Protein AF-A0A2G9YBD8-F1 (afdb_monomer_lite)

Organism: NCBI:txid2014292

Structure (m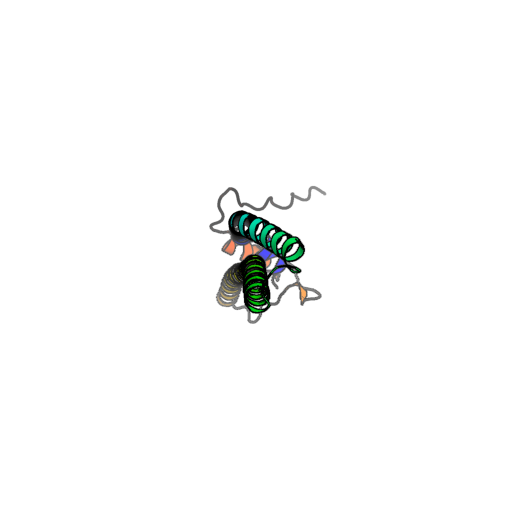mCIF, N/CA/C/O backbone):
data_AF-A0A2G9YBD8-F1
#
_entry.id   AF-A0A2G9YBD8-F1
#
loop_
_atom_site.group_PDB
_atom_site.id
_atom_site.type_symbol
_atom_site.label_atom_id
_atom_site.label_alt_id
_atom_site.label_comp_id
_atom_site.label_asym_id
_atom_site.label_entity_id
_atom_site.label_seq_id
_atom_site.pdbx_PDB_ins_code
_atom_site.Cartn_x
_atom_site.Cartn_y
_atom_site.Cartn_z
_atom_site.occupancy
_atom_site.B_iso_or_equiv
_atom_site.auth_seq_id
_atom_site.auth_comp_id
_atom_site.auth_asym_id
_atom_site.auth_atom_id
_atom_site.pdbx_PDB_model_num
ATOM 1 N N . VAL A 1 1 ? 13.440 -6.210 -31.635 1.00 96.06 1 VAL A N 1
ATOM 2 C CA . VAL A 1 1 ? 12.780 -6.755 -30.426 1.00 96.06 1 VAL A CA 1
ATOM 3 C C . VAL A 1 1 ? 13.218 -5.961 -29.209 1.00 96.06 1 VAL A C 1
ATOM 5 O O . VAL A 1 1 ? 14.237 -5.286 -29.298 1.00 96.06 1 VAL A O 1
ATOM 8 N N . VAL A 1 2 ? 12.454 -5.997 -28.117 1.00 97.25 2 VAL A N 1
ATOM 9 C CA . VAL A 1 2 ? 12.832 -5.404 -26.821 1.00 97.25 2 VAL A CA 1
ATOM 10 C C . VAL A 1 2 ? 12.447 -6.369 -25.702 1.00 97.25 2 VAL A C 1
ATOM 12 O O . VAL A 1 2 ? 11.317 -6.855 -25.682 1.00 97.25 2 VAL A O 1
ATOM 15 N N . ASP A 1 3 ? 13.371 -6.644 -24.785 1.00 96.38 3 ASP A N 1
ATOM 16 C CA . ASP A 1 3 ? 13.111 -7.359 -23.532 1.00 96.38 3 ASP A CA 1
ATOM 17 C C . ASP A 1 3 ? 12.465 -6.401 -22.523 1.00 96.38 3 ASP A C 1
ATOM 19 O O . ASP A 1 3 ? 13.144 -5.642 -21.830 1.00 96.38 3 ASP A O 1
ATOM 23 N N . MET A 1 4 ? 11.133 -6.400 -22.460 1.00 94.69 4 MET A N 1
ATOM 24 C CA . MET A 1 4 ? 10.397 -5.468 -21.600 1.00 94.69 4 MET A CA 1
ATOM 25 C C . MET A 1 4 ? 10.643 -5.736 -20.115 1.00 94.69 4 MET A C 1
ATOM 27 O O . MET A 1 4 ? 10.715 -4.791 -19.328 1.00 94.69 4 MET A O 1
ATOM 31 N N . ASN A 1 5 ? 10.812 -7.002 -19.732 1.00 93.38 5 ASN A N 1
ATOM 32 C CA . ASN A 1 5 ? 11.084 -7.380 -18.348 1.00 93.38 5 ASN A CA 1
ATOM 33 C C . ASN A 1 5 ? 12.475 -6.909 -17.912 1.00 93.38 5 ASN A C 1
ATOM 35 O O . ASN A 1 5 ? 12.635 -6.357 -16.817 1.00 93.38 5 ASN A O 1
ATOM 39 N N . GLY A 1 6 ? 13.467 -7.079 -18.787 1.00 95.25 6 GLY A N 1
ATOM 40 C CA . GLY A 1 6 ? 14.823 -6.579 -18.608 1.00 95.25 6 GLY A CA 1
ATOM 41 C C . GLY A 1 6 ? 14.866 -5.056 -18.521 1.00 95.25 6 GLY A C 1
ATOM 42 O O . GLY A 1 6 ? 15.456 -4.521 -17.580 1.00 95.25 6 GLY A O 1
ATOM 43 N N . VAL A 1 7 ? 14.185 -4.353 -19.437 1.00 96.75 7 VAL A N 1
ATOM 44 C CA . VAL A 1 7 ? 14.099 -2.884 -19.413 1.00 96.75 7 VAL A CA 1
ATOM 45 C C . VAL A 1 7 ? 13.453 -2.395 -18.121 1.00 96.75 7 VAL A C 1
ATOM 47 O O . VAL A 1 7 ? 14.013 -1.529 -17.455 1.00 96.75 7 VAL A O 1
ATOM 50 N N . PHE A 1 8 ? 12.303 -2.953 -17.741 1.00 94.88 8 PHE A N 1
ATOM 51 C CA . PHE A 1 8 ? 11.598 -2.548 -16.527 1.00 94.88 8 PHE A CA 1
ATOM 52 C C . PHE A 1 8 ? 12.463 -2.775 -15.282 1.00 94.88 8 PHE A C 1
ATOM 54 O O . PHE A 1 8 ? 12.607 -1.882 -14.454 1.00 94.88 8 PHE A O 1
ATOM 61 N N . SER A 1 9 ? 13.112 -3.936 -15.180 1.00 94.19 9 SER A N 1
ATOM 62 C CA . SER A 1 9 ? 13.952 -4.273 -14.024 1.00 94.19 9 SER A CA 1
ATOM 63 C C . SER A 1 9 ? 15.218 -3.414 -13.922 1.00 94.19 9 SER A C 1
ATOM 65 O O . SER A 1 9 ? 15.686 -3.142 -12.817 1.00 94.19 9 SER A O 1
ATOM 67 N N . ALA A 1 10 ? 15.790 -2.993 -15.054 1.00 95.25 10 ALA A N 1
ATOM 68 C CA . ALA A 1 10 ? 17.012 -2.189 -15.105 1.00 95.25 10 ALA A CA 1
ATOM 69 C C . ALA A 1 10 ? 16.757 -0.674 -15.241 1.00 95.25 10 ALA A C 1
ATOM 71 O O . ALA A 1 10 ? 17.712 0.107 -15.297 1.00 95.25 10 ALA A O 1
ATOM 72 N N . TYR A 1 11 ? 15.496 -0.237 -15.285 1.00 96.06 11 TYR A N 1
ATOM 73 C CA . TYR A 1 11 ? 15.144 1.176 -15.318 1.00 96.06 11 TYR A CA 1
ATOM 74 C C . TYR A 1 11 ? 15.252 1.794 -13.917 1.00 96.06 11 TYR A C 1
ATOM 76 O O . TYR A 1 11 ? 14.518 1.416 -13.006 1.00 96.06 11 TYR A O 1
ATOM 84 N N . TYR A 1 12 ? 16.127 2.788 -13.729 1.00 94.38 12 TYR A N 1
ATOM 85 C CA . TYR A 1 12 ? 16.408 3.341 -12.397 1.00 94.38 12 TYR A CA 1
ATOM 86 C C . TYR A 1 12 ? 15.161 3.881 -11.676 1.00 94.38 12 TYR A C 1
ATOM 88 O O . TYR A 1 12 ? 15.014 3.669 -10.471 1.00 94.38 12 TYR A O 1
ATOM 96 N N . LYS A 1 13 ? 14.223 4.507 -12.404 1.00 95.12 13 LYS A N 1
ATOM 97 C CA . LYS A 1 13 ? 12.992 5.027 -11.795 1.00 95.12 13 LYS A CA 1
ATOM 98 C C . LYS A 1 13 ? 12.078 3.923 -11.279 1.00 95.12 13 LYS A C 1
ATOM 100 O O . LYS A 1 13 ? 11.314 4.179 -10.363 1.00 95.12 13 LYS A O 1
ATOM 105 N N . VAL A 1 14 ? 12.153 2.697 -11.804 1.00 94.69 14 VAL A N 1
ATOM 106 C CA . VAL A 1 14 ? 11.405 1.559 -11.237 1.00 94.69 14 VAL A CA 1
ATOM 107 C C . VAL A 1 14 ? 11.900 1.258 -9.823 1.00 94.69 14 VAL A C 1
ATOM 109 O O . VAL A 1 14 ? 11.092 1.065 -8.917 1.00 94.69 14 VAL A O 1
ATOM 112 N N . ALA A 1 15 ? 13.215 1.303 -9.596 1.00 91.50 15 ALA A N 1
ATOM 113 C CA . ALA A 1 15 ? 13.780 1.137 -8.259 1.00 91.50 15 ALA A CA 1
ATOM 114 C C . ALA A 1 15 ? 13.425 2.305 -7.317 1.00 91.50 15 ALA A C 1
ATOM 116 O O . ALA A 1 15 ? 13.210 2.084 -6.126 1.00 91.50 15 ALA A O 1
ATOM 117 N N . GLU A 1 16 ? 13.351 3.540 -7.822 1.00 92.81 16 GLU A N 1
ATOM 118 C CA . GLU A 1 16 ? 12.889 4.700 -7.042 1.00 92.81 16 GLU A CA 1
ATOM 119 C C . GLU A 1 16 ? 11.411 4.580 -6.668 1.00 92.81 16 GLU A C 1
ATOM 121 O O . GLU A 1 16 ? 11.062 4.709 -5.496 1.00 92.81 16 GLU A O 1
ATOM 126 N N . THR A 1 17 ? 10.564 4.239 -7.636 1.00 94.25 17 THR A N 1
ATOM 127 C CA . THR A 1 17 ? 9.139 3.983 -7.430 1.00 94.25 17 THR A CA 1
ATOM 128 C C . THR A 1 17 ? 8.905 2.865 -6.416 1.00 94.25 17 THR A C 1
ATOM 130 O O . THR A 1 17 ? 8.041 3.003 -5.556 1.00 94.25 17 THR A O 1
ATOM 133 N N . GLN A 1 18 ? 9.703 1.791 -6.436 1.00 91.75 18 GLN A N 1
ATOM 134 C CA . GLN A 1 18 ? 9.602 0.736 -5.424 1.00 91.75 18 GLN A CA 1
ATOM 135 C C . GLN A 1 18 ? 9.919 1.260 -4.015 1.00 91.75 18 GLN A C 1
ATOM 137 O O . GLN A 1 18 ? 9.209 0.935 -3.067 1.00 91.75 18 GLN A O 1
ATOM 142 N N . LYS A 1 19 ? 10.948 2.105 -3.862 1.00 94.81 19 LYS A N 1
ATOM 143 C CA . LYS A 1 19 ? 11.288 2.720 -2.564 1.00 94.81 19 LYS A CA 1
ATOM 144 C C . LYS A 1 19 ? 10.199 3.673 -2.072 1.00 94.81 19 LYS A C 1
ATOM 146 O O . LYS A 1 19 ? 9.903 3.703 -0.875 1.00 94.81 19 LYS A O 1
ATOM 151 N N . GLU A 1 20 ? 9.620 4.457 -2.978 1.00 94.69 20 GLU A N 1
ATOM 152 C CA . GLU A 1 20 ? 8.489 5.337 -2.682 1.00 94.69 20 GLU A CA 1
ATOM 153 C C . GLU A 1 20 ? 7.279 4.516 -2.223 1.00 94.69 20 GLU A C 1
ATOM 155 O O . GLU A 1 20 ? 6.710 4.785 -1.164 1.00 94.69 20 GLU A O 1
ATOM 160 N N . PHE A 1 21 ? 6.953 3.449 -2.953 1.00 96.25 21 PHE A N 1
ATOM 161 C CA . PHE A 1 21 ? 5.871 2.536 -2.606 1.00 96.25 21 PHE A CA 1
ATOM 162 C C . PHE A 1 21 ? 6.093 1.842 -1.256 1.00 96.25 21 PHE A C 1
ATOM 164 O O . PHE A 1 21 ? 5.172 1.765 -0.444 1.00 96.25 21 PHE A O 1
ATOM 171 N N . ASP A 1 22 ? 7.313 1.385 -0.966 1.00 96.44 22 ASP A N 1
ATOM 172 C CA . ASP A 1 22 ? 7.653 0.780 0.327 1.00 96.44 22 ASP A CA 1
ATOM 173 C C . ASP A 1 22 ? 7.501 1.778 1.483 1.00 96.44 22 ASP A C 1
ATOM 175 O O . ASP A 1 22 ? 7.090 1.403 2.585 1.00 96.44 22 ASP A O 1
ATOM 179 N N . SER A 1 23 ? 7.811 3.053 1.240 1.00 96.88 23 SER A N 1
ATOM 180 C CA . SER A 1 23 ? 7.636 4.127 2.222 1.00 96.88 23 SER A CA 1
ATOM 181 C C . SER A 1 23 ? 6.154 4.396 2.476 1.00 96.88 23 SER A C 1
ATOM 183 O O . SER A 1 23 ? 5.724 4.384 3.630 1.00 96.88 23 SER A O 1
ATOM 185 N N . LEU A 1 24 ? 5.356 4.513 1.410 1.00 96.06 24 LEU A N 1
ATOM 186 C CA . LEU A 1 24 ? 3.902 4.656 1.499 1.00 96.06 24 LEU A CA 1
ATOM 187 C C . LEU A 1 24 ? 3.258 3.463 2.215 1.00 96.06 24 LEU A C 1
ATOM 189 O O . LEU A 1 24 ? 2.385 3.632 3.063 1.00 96.06 24 LEU A O 1
ATOM 193 N N . ARG A 1 25 ? 3.706 2.241 1.914 1.00 96.62 25 ARG A N 1
ATOM 194 C CA . ARG A 1 25 ? 3.234 1.024 2.578 1.00 96.62 25 ARG A CA 1
ATOM 195 C C . ARG A 1 25 ? 3.490 1.071 4.082 1.00 96.62 25 ARG A C 1
ATOM 197 O O . ARG A 1 25 ? 2.593 0.727 4.848 1.00 96.62 25 ARG A O 1
ATOM 204 N N . LYS A 1 26 ? 4.688 1.486 4.506 1.00 97.56 26 LYS A N 1
ATOM 205 C CA . LYS A 1 26 ? 5.031 1.623 5.931 1.00 97.56 26 LYS A CA 1
ATOM 206 C C . LYS A 1 26 ? 4.189 2.693 6.616 1.00 97.56 26 LYS A C 1
ATOM 208 O O . LYS A 1 26 ? 3.685 2.451 7.706 1.00 97.56 26 LYS A O 1
ATOM 213 N N . GLU A 1 27 ? 4.001 3.840 5.971 1.00 96.69 27 GLU A N 1
ATOM 214 C CA . GLU A 1 27 ? 3.150 4.916 6.485 1.00 96.69 27 GLU A CA 1
ATOM 215 C C . GLU A 1 27 ? 1.700 4.447 6.662 1.00 96.69 27 GLU A C 1
ATOM 217 O O . GLU A 1 27 ? 1.105 4.615 7.728 1.00 96.69 27 GLU A O 1
ATOM 222 N N . ARG A 1 28 ? 1.145 3.782 5.644 1.00 96.75 28 ARG A N 1
ATOM 223 C CA . ARG A 1 28 ? -0.209 3.226 5.698 1.00 96.75 28 ARG A CA 1
ATOM 224 C C . ARG A 1 28 ? -0.342 2.157 6.775 1.00 96.75 28 ARG A C 1
ATOM 226 O O . ARG A 1 28 ? -1.315 2.197 7.525 1.00 96.75 28 ARG A O 1
ATOM 233 N N . GLN A 1 29 ? 0.637 1.266 6.916 1.00 95.25 29 GLN A N 1
ATOM 234 C CA . GLN A 1 29 ? 0.658 0.284 8.000 1.00 95.25 29 GLN A CA 1
ATOM 235 C C . GLN A 1 29 ? 0.651 0.960 9.378 1.00 95.25 29 GLN A C 1
ATOM 237 O O . GLN A 1 29 ? -0.196 0.627 10.203 1.00 95.25 29 GLN A O 1
ATOM 242 N N . ALA A 1 30 ? 1.507 1.961 9.593 1.00 97.62 30 ALA A N 1
ATOM 243 C CA . ALA A 1 30 ? 1.541 2.712 10.846 1.00 97.62 30 ALA A CA 1
ATOM 244 C C . ALA A 1 30 ? 0.205 3.428 11.128 1.00 97.62 30 ALA A C 1
ATOM 246 O O . ALA A 1 30 ? -0.256 3.458 12.267 1.00 97.62 30 ALA A O 1
ATOM 247 N N . SER A 1 31 ? -0.463 3.963 10.097 1.00 96.31 31 SER A N 1
ATOM 248 C CA . SER A 1 31 ? -1.792 4.569 10.265 1.00 96.31 31 SER A CA 1
ATOM 249 C C . SER A 1 31 ? -2.870 3.562 10.673 1.00 96.31 31 SER A C 1
ATOM 251 O O . SER A 1 31 ? -3.743 3.892 11.474 1.00 96.31 31 SER A O 1
ATOM 253 N N . VAL A 1 32 ? -2.802 2.330 10.155 1.00 97.25 32 VAL A N 1
ATOM 254 C CA . VAL A 1 32 ? -3.738 1.248 10.502 1.00 97.25 32 VAL A CA 1
ATOM 2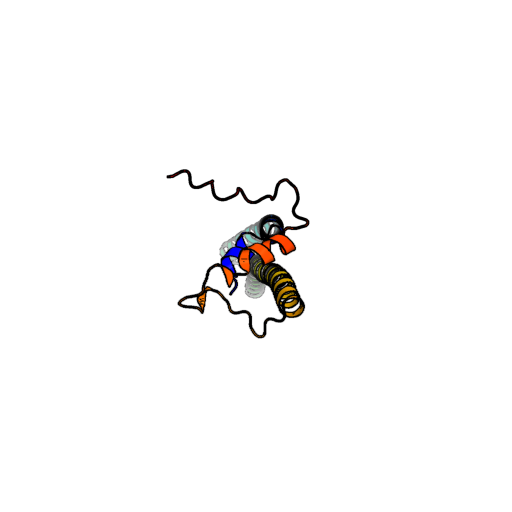55 C C . VAL A 1 32 ? -3.516 0.793 11.938 1.00 97.25 32 VAL A C 1
ATOM 257 O O . VAL A 1 32 ? -4.489 0.664 12.674 1.00 97.25 32 VAL A O 1
ATOM 260 N N . GLU A 1 33 ? -2.259 0.607 12.344 1.00 96.81 33 GLU A N 1
ATOM 261 C CA . GLU A 1 33 ? -1.890 0.268 13.724 1.00 96.81 33 GLU A CA 1
ATOM 262 C C . GLU A 1 33 ? -2.385 1.347 14.694 1.00 96.81 33 GLU A C 1
ATOM 264 O O . GLU A 1 33 ? -3.131 1.049 15.623 1.00 96.81 33 GLU A O 1
ATOM 269 N N . LYS A 1 34 ? -2.112 2.622 14.398 1.00 97.69 34 LYS A N 1
ATOM 270 C CA . LYS A 1 34 ? -2.597 3.745 15.208 1.00 97.69 34 LYS A CA 1
ATOM 271 C C . LYS A 1 34 ? -4.126 3.777 15.324 1.00 97.69 34 LYS A C 1
ATOM 273 O O . LYS A 1 34 ? -4.648 3.963 16.418 1.00 97.69 34 LYS A O 1
ATOM 278 N N . LYS A 1 35 ? -4.856 3.588 14.219 1.00 95.75 35 LYS A N 1
ATOM 279 C CA . LYS A 1 35 ? -6.329 3.571 14.231 1.00 95.75 35 LYS A CA 1
ATOM 280 C C . LYS A 1 35 ? -6.878 2.383 15.026 1.00 95.75 35 LYS A C 1
ATOM 282 O O . LYS A 1 35 ? -7.913 2.518 15.677 1.00 95.75 35 LYS A O 1
ATOM 287 N N . ALA A 1 36 ? -6.207 1.233 14.970 1.00 95.75 36 ALA A N 1
ATOM 288 C CA . ALA A 1 36 ? -6.562 0.067 15.768 1.00 95.75 36 ALA A CA 1
ATOM 289 C C . ALA A 1 36 ? -6.356 0.335 17.266 1.00 95.75 36 ALA A C 1
ATOM 291 O O . ALA A 1 36 ? -7.265 0.063 18.047 1.00 95.75 36 ALA A O 1
ATOM 292 N N . ASP A 1 37 ? -5.230 0.939 17.651 1.00 97.44 37 ASP A N 1
ATOM 293 C CA . ASP A 1 37 ? -4.935 1.300 19.042 1.00 97.44 37 ASP A CA 1
ATOM 294 C C . ASP A 1 37 ? -5.920 2.344 19.588 1.00 97.44 37 ASP A C 1
ATOM 296 O O . ASP A 1 37 ? -6.460 2.187 20.684 1.00 97.44 37 ASP A O 1
ATOM 300 N N . GLU A 1 38 ? -6.206 3.397 18.816 1.00 96.44 38 GLU A N 1
ATOM 301 C CA . GLU A 1 38 ? -7.217 4.406 19.162 1.00 96.44 38 GLU A CA 1
ATOM 302 C C . GLU A 1 38 ? -8.584 3.755 19.389 1.00 96.44 38 GLU A C 1
ATOM 304 O O . GLU A 1 38 ? -9.220 3.978 20.419 1.00 96.44 38 GLU A O 1
ATOM 309 N N . MET A 1 39 ? -9.010 2.882 18.473 1.00 95.94 39 MET A N 1
ATOM 310 C CA . MET A 1 39 ? -10.295 2.204 18.600 1.00 95.94 39 MET A CA 1
ATOM 311 C C . MET A 1 39 ? -10.324 1.220 19.772 1.00 95.94 39 MET A C 1
ATOM 313 O O . MET A 1 39 ? -11.346 1.107 20.445 1.00 95.94 39 MET A O 1
ATOM 317 N N . GLN A 1 40 ? -9.223 0.520 20.050 1.00 94.94 40 GLN A N 1
ATOM 318 C CA . GLN A 1 40 ? -9.127 -0.382 21.195 1.00 94.94 40 GLN A CA 1
ATOM 319 C C . GLN A 1 40 ? -9.283 0.386 22.514 1.00 94.94 40 GLN A C 1
ATOM 321 O O . GLN A 1 40 ? -10.016 -0.060 23.399 1.00 94.94 40 GLN A O 1
ATOM 326 N N . ASN A 1 41 ? -8.665 1.565 22.618 1.00 96.94 41 ASN A N 1
ATOM 327 C CA . ASN A 1 41 ? -8.804 2.448 23.777 1.00 96.94 41 ASN A CA 1
ATOM 328 C C . ASN A 1 41 ? -10.235 2.987 23.942 1.00 96.94 41 ASN A C 1
ATOM 330 O O . ASN A 1 41 ? -10.669 3.224 25.067 1.00 96.94 41 ASN A O 1
ATOM 334 N N . GLU A 1 42 ? -10.986 3.150 22.850 1.00 95.19 42 GLU A N 1
ATOM 335 C CA . GLU A 1 42 ? -12.407 3.517 22.892 1.00 95.19 42 GLU A CA 1
ATOM 336 C C . GLU A 1 42 ? -13.331 2.330 23.208 1.00 95.19 42 GLU A C 1
ATOM 338 O O . GLU A 1 42 ? -14.347 2.499 23.881 1.00 95.19 42 GLU A O 1
ATOM 343 N N . ILE A 1 43 ? -13.002 1.126 22.731 1.00 96.75 43 ILE A N 1
ATOM 344 C CA . ILE A 1 43 ? -13.796 -0.091 22.948 1.00 96.75 43 ILE A CA 1
ATOM 345 C C . ILE A 1 43 ? -13.677 -0.575 24.392 1.00 96.75 43 ILE A C 1
ATOM 347 O O . ILE A 1 43 ? -14.686 -0.973 24.969 1.00 96.75 43 ILE A O 1
ATOM 351 N N . GLN A 1 44 ? -12.481 -0.535 24.986 1.00 97.00 44 GLN A N 1
ATOM 352 C CA . GLN A 1 44 ? -12.242 -1.064 26.330 1.00 97.00 44 GLN A CA 1
ATOM 353 C C . GLN A 1 44 ? -13.230 -0.535 27.393 1.00 97.00 44 GLN A C 1
ATOM 355 O O . GLN A 1 44 ? -13.891 -1.358 28.025 1.00 97.00 44 GLN A O 1
ATOM 360 N N . PRO A 1 45 ? -13.437 0.788 27.566 1.00 97.44 45 PRO A N 1
ATOM 361 C CA . PRO A 1 45 ? -14.382 1.292 28.565 1.00 97.44 45 PRO A CA 1
ATOM 362 C C . PRO A 1 45 ? -15.842 0.939 28.247 1.00 97.44 45 PRO A C 1
ATOM 364 O O . PRO A 1 45 ? -16.648 0.764 29.162 1.00 97.44 45 PRO A O 1
ATOM 367 N N . LEU A 1 46 ? -16.205 0.823 26.964 1.00 96.31 46 LEU A N 1
ATOM 368 C CA . LEU A 1 46 ? -17.538 0.365 26.566 1.00 96.31 46 LEU A CA 1
ATOM 369 C C . LEU A 1 46 ? -17.738 -1.103 26.930 1.00 96.31 46 LEU A C 1
ATOM 371 O O . LEU A 1 46 ? -18.816 -1.483 27.375 1.00 96.31 46 LEU A O 1
ATOM 375 N N . GLN A 1 47 ? -16.700 -1.917 26.774 1.00 95.88 47 GLN A N 1
ATOM 376 C CA . GLN A 1 47 ? -16.746 -3.335 27.089 1.00 95.88 47 GLN A CA 1
ATOM 377 C C . GLN A 1 47 ?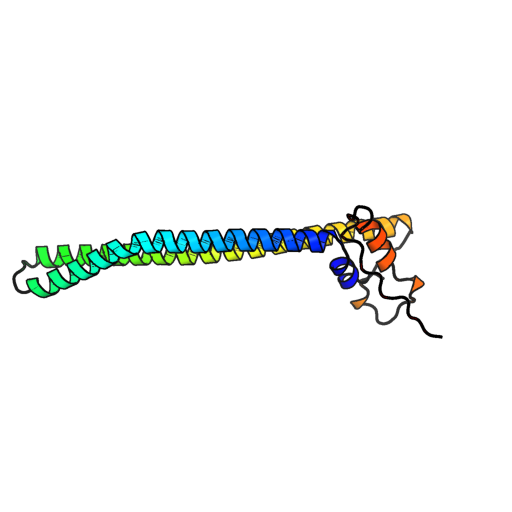 -16.812 -3.567 28.604 1.00 95.88 47 GLN A C 1
ATOM 379 O O . GLN A 1 47 ? -17.666 -4.320 29.061 1.00 95.88 47 GLN A O 1
ATOM 384 N N . ASP A 1 48 ? -16.050 -2.803 29.390 1.00 97.69 48 ASP A N 1
ATOM 385 C CA . ASP A 1 48 ? -16.156 -2.813 30.854 1.00 97.69 48 ASP A CA 1
ATOM 386 C C . ASP A 1 48 ? -17.564 -2.382 31.320 1.00 97.69 48 ASP A C 1
ATOM 388 O O . ASP A 1 48 ? -18.143 -2.962 32.246 1.00 97.69 48 ASP A O 1
ATOM 392 N N . LYS A 1 49 ? -18.156 -1.372 30.659 1.00 96.44 49 LYS A N 1
ATOM 393 C CA . LYS A 1 49 ? -19.537 -0.942 30.925 1.00 96.44 49 LYS A CA 1
ATOM 394 C C . LYS A 1 49 ? -20.550 -2.029 30.540 1.00 96.44 49 LYS A C 1
ATOM 396 O O . LYS A 1 49 ? -21.493 -2.249 31.304 1.00 96.44 49 LYS A O 1
ATOM 401 N N . LEU A 1 50 ? -20.355 -2.711 29.409 1.00 96.88 50 LEU A N 1
ATOM 402 C CA . LEU A 1 50 ? -21.205 -3.814 28.950 1.00 96.88 50 LEU A CA 1
ATOM 403 C C . LEU A 1 50 ? -21.229 -4.936 29.988 1.00 96.88 50 LEU A C 1
ATOM 405 O O . LEU A 1 50 ? -22.303 -5.349 30.428 1.00 96.88 50 LEU A O 1
ATOM 409 N N . ASP A 1 51 ? -20.048 -5.382 30.411 1.00 96.81 51 ASP A N 1
ATOM 410 C CA . ASP A 1 51 ? -19.878 -6.491 31.349 1.00 96.81 51 ASP A CA 1
ATOM 411 C C . ASP A 1 51 ? -20.517 -6.164 32.702 1.00 96.81 51 ASP A C 1
ATOM 413 O O . ASP A 1 51 ? -21.245 -6.981 33.278 1.00 96.81 51 ASP A O 1
ATOM 417 N N . LYS A 1 52 ? -20.336 -4.925 33.178 1.00 97.12 52 LYS A N 1
ATOM 418 C CA . LYS A 1 52 ? -20.978 -4.445 34.403 1.00 97.12 52 LYS A CA 1
ATOM 419 C C . LYS A 1 52 ? -22.503 -4.456 34.295 1.00 97.12 52 LYS A C 1
ATOM 421 O O . LYS A 1 52 ? -23.162 -4.986 35.186 1.00 97.12 52 LYS A O 1
ATOM 426 N N . GLN A 1 53 ? -23.070 -3.925 33.209 1.00 94.75 53 GLN A N 1
ATOM 427 C CA . GLN A 1 53 ? -24.525 -3.897 33.011 1.00 94.75 53 GLN A CA 1
ATOM 428 C C . GLN A 1 53 ? -25.124 -5.299 32.880 1.00 94.75 53 GLN A C 1
ATOM 430 O O . GLN A 1 53 ? -26.202 -5.558 33.417 1.00 94.75 53 GLN A O 1
ATOM 435 N N . GLN A 1 54 ? -24.417 -6.220 32.224 1.00 94.88 54 GLN A N 1
ATOM 436 C CA . GLN A 1 54 ? -24.825 -7.620 32.147 1.00 94.88 54 GLN A CA 1
ATOM 437 C C . GLN A 1 54 ? -24.811 -8.305 33.518 1.00 94.88 54 GLN A C 1
ATOM 439 O O . GLN A 1 54 ? -25.735 -9.060 33.827 1.00 94.88 54 GLN A O 1
ATOM 444 N N . SER A 1 55 ? -23.794 -8.046 34.346 1.00 96.19 55 SER A N 1
ATOM 445 C CA . SER A 1 55 ? -23.729 -8.575 35.714 1.00 96.19 55 SER A CA 1
ATOM 446 C C . SER A 1 55 ? -24.841 -8.001 36.593 1.00 96.19 55 SER A C 1
ATOM 448 O O . SER A 1 55 ? -25.572 -8.756 37.232 1.00 96.19 55 SER A O 1
ATOM 450 N N . ASP A 1 56 ? -25.030 -6.679 36.559 1.00 94.06 56 ASP A N 1
ATOM 451 C CA . ASP A 1 56 ? -26.082 -5.979 37.301 1.00 94.06 56 ASP A CA 1
ATOM 452 C C . ASP A 1 56 ? -27.479 -6.503 36.942 1.00 94.06 56 ASP A C 1
ATOM 454 O O . ASP A 1 56 ? -28.308 -6.725 37.828 1.00 94.06 56 ASP A O 1
ATOM 458 N N . LEU A 1 57 ? -27.740 -6.727 35.649 1.00 93.69 57 LEU A N 1
ATOM 459 C CA . LEU A 1 57 ? -29.002 -7.297 35.191 1.00 93.69 57 LEU A CA 1
ATOM 460 C C . LEU A 1 57 ? -29.192 -8.712 35.744 1.00 93.69 57 LEU A C 1
ATOM 462 O O . LEU A 1 57 ? -30.236 -8.984 36.326 1.00 93.69 57 LEU A O 1
ATOM 466 N N . LYS A 1 58 ? -28.186 -9.592 35.634 1.00 93.50 58 LYS A N 1
ATOM 467 C CA . LYS A 1 58 ? -28.262 -10.979 36.135 1.00 93.50 58 LYS A CA 1
ATOM 468 C C . LYS A 1 58 ? -28.544 -11.058 37.636 1.00 93.50 58 LYS A C 1
ATOM 470 O O . LYS A 1 58 ? -29.310 -11.918 38.067 1.00 93.50 58 LYS A O 1
ATOM 475 N N . GLU A 1 59 ? -27.944 -10.178 38.432 1.00 94.06 59 GLU A N 1
ATOM 476 C CA . GLU A 1 59 ? -28.165 -10.142 39.883 1.00 94.06 59 GLU A CA 1
ATOM 477 C C . GLU A 1 59 ? -29.565 -9.635 40.247 1.00 94.06 59 GLU A C 1
ATOM 479 O O . GLU A 1 59 ? -30.196 -10.142 41.178 1.00 94.06 59 GLU A O 1
ATOM 484 N N . LYS A 1 60 ? -30.066 -8.636 39.512 1.00 91.38 60 LYS A N 1
ATOM 485 C CA . LYS A 1 60 ? -31.285 -7.895 39.869 1.00 91.38 60 LYS A CA 1
ATOM 486 C C . LYS A 1 60 ? -32.525 -8.322 39.082 1.00 91.38 60 LYS A C 1
ATOM 488 O O . LYS A 1 60 ? -33.623 -7.895 39.428 1.00 91.38 60 LYS A O 1
ATOM 493 N N . GLU A 1 61 ? -32.404 -9.195 38.084 1.00 88.81 61 GLU A N 1
ATOM 494 C CA . GLU A 1 61 ? -33.503 -9.590 37.185 1.00 88.81 61 GLU A CA 1
ATOM 495 C C . GLU A 1 61 ? -34.749 -10.082 37.938 1.00 88.81 61 GLU A C 1
ATOM 497 O O . GLU A 1 61 ? -35.874 -9.786 37.543 1.00 88.81 61 GLU A O 1
ATOM 502 N N . LYS A 1 62 ? -34.562 -10.781 39.066 1.00 87.94 62 LYS A N 1
ATOM 503 C CA . LYS A 1 62 ? -35.661 -11.332 39.881 1.00 87.94 62 LYS A CA 1
ATOM 504 C C . LYS A 1 62 ? -36.406 -10.293 40.727 1.00 87.94 62 LYS A C 1
ATOM 506 O O . LYS A 1 62 ? -37.483 -10.596 41.232 1.00 87.94 62 LYS A O 1
ATOM 511 N N . VAL A 1 63 ? -35.826 -9.110 40.921 1.00 90.81 63 VAL A N 1
ATOM 512 C CA . VAL A 1 63 ? -36.352 -8.036 41.787 1.00 90.81 63 VAL A CA 1
ATOM 513 C C . VAL A 1 63 ? -36.678 -6.750 41.023 1.00 90.81 63 VAL A C 1
ATOM 515 O O . VAL A 1 63 ? -37.346 -5.872 41.569 1.00 90.81 63 VAL A O 1
ATOM 518 N N . LEU A 1 64 ? -36.252 -6.627 39.765 1.00 89.25 64 LEU A N 1
ATOM 519 C CA . LEU A 1 64 ? -36.601 -5.506 38.893 1.00 89.25 64 LEU A CA 1
ATOM 520 C C . LEU A 1 64 ? -38.035 -5.622 38.356 1.00 89.25 64 LEU A C 1
ATOM 522 O O . LEU A 1 64 ? -38.573 -6.712 38.157 1.00 89.25 64 LEU A O 1
ATOM 526 N N . SER A 1 65 ? -38.659 -4.471 38.085 1.00 93.31 65 SER A N 1
ATOM 527 C CA . SER A 1 65 ? -39.901 -4.438 37.311 1.00 93.31 65 SER A CA 1
ATOM 528 C C . SER A 1 65 ? -39.625 -4.840 35.861 1.00 93.31 65 SER A C 1
ATOM 530 O O . SER A 1 65 ? -38.528 -4.622 35.347 1.00 93.31 65 SER A O 1
ATOM 532 N N . LYS A 1 66 ? -40.643 -5.373 35.172 1.00 91.44 66 LYS A N 1
ATOM 533 C CA . LYS A 1 66 ? -40.529 -5.744 33.751 1.00 91.44 66 LYS A CA 1
ATOM 534 C C . LYS A 1 66 ? -40.011 -4.590 32.890 1.00 91.44 66 LYS A C 1
ATOM 536 O O . LYS A 1 66 ? -39.132 -4.800 32.071 1.00 91.44 66 LYS A O 1
ATOM 541 N N . GLU A 1 67 ? -40.520 -3.383 33.117 1.00 92.44 67 GLU A N 1
ATOM 542 C CA . GLU A 1 67 ? -40.117 -2.178 32.385 1.00 92.44 67 GLU A CA 1
ATOM 543 C C . GLU A 1 67 ? -38.619 -1.876 32.546 1.00 92.44 67 GLU A C 1
ATOM 545 O O . GLU A 1 67 ? -37.910 -1.777 31.551 1.00 92.44 67 GLU A O 1
ATOM 550 N N . LYS A 1 68 ? -38.101 -1.870 33.783 1.00 92.50 68 LYS A N 1
ATOM 551 C CA . LYS A 1 68 ? -36.671 -1.638 34.047 1.00 92.50 68 LYS A CA 1
ATOM 552 C C . LYS A 1 68 ? -35.776 -2.734 33.473 1.00 92.50 68 LYS A C 1
ATOM 554 O O . LYS A 1 68 ? -34.685 -2.450 32.986 1.00 92.50 68 LYS A O 1
ATOM 559 N N . THR A 1 69 ? -36.223 -3.987 33.528 1.00 92.25 69 THR A N 1
ATOM 560 C CA . THR A 1 69 ? -35.508 -5.115 32.920 1.00 92.25 69 THR A CA 1
ATOM 561 C C . THR A 1 69 ? -35.371 -4.929 31.408 1.00 92.25 69 THR A C 1
ATOM 563 O O . THR A 1 69 ? -34.286 -5.132 30.866 1.00 92.25 69 THR A O 1
ATOM 566 N N . GLU A 1 70 ? -36.437 -4.513 30.723 1.00 93.62 70 GLU A N 1
ATOM 567 C CA . GLU A 1 70 ? -36.399 -4.271 29.276 1.00 93.62 70 GLU A CA 1
ATOM 568 C C . GLU A 1 70 ? -35.570 -3.032 28.905 1.00 93.62 70 GLU A C 1
ATOM 570 O O . GLU A 1 70 ? -34.808 -3.079 27.940 1.00 93.62 70 GLU A O 1
ATOM 575 N N . GLU A 1 71 ? -35.621 -1.959 29.701 1.00 94.00 71 GLU A N 1
ATOM 576 C CA . GLU A 1 71 ? -34.742 -0.792 29.526 1.00 94.00 71 GLU A CA 1
ATOM 577 C C . GLU A 1 71 ? -33.256 -1.174 29.612 1.00 94.00 71 GLU A C 1
ATOM 579 O O . GLU A 1 71 ? -32.470 -0.812 28.733 1.00 94.00 71 GLU A O 1
ATOM 584 N N . MET A 1 72 ? -32.869 -1.957 30.626 1.00 93.88 72 MET A N 1
ATOM 585 C CA . MET A 1 72 ? -31.487 -2.422 30.785 1.00 93.88 72 MET A CA 1
ATOM 586 C C . MET A 1 72 ? -31.046 -3.327 29.630 1.00 93.88 72 MET A C 1
ATOM 588 O O . MET A 1 72 ? -29.933 -3.176 29.126 1.00 93.88 72 MET A O 1
ATOM 592 N N . LYS A 1 73 ? -31.909 -4.242 29.168 1.00 94.38 73 LYS A N 1
ATOM 593 C CA . LYS A 1 73 ? -31.622 -5.075 27.987 1.00 94.38 73 LYS A CA 1
ATOM 594 C C . LYS A 1 73 ? -31.416 -4.229 26.734 1.00 94.38 73 LYS A C 1
ATOM 596 O O . LYS A 1 73 ? -30.495 -4.500 25.965 1.00 94.38 73 LYS A O 1
ATOM 601 N N . ALA A 1 74 ? -32.238 -3.200 26.536 1.00 96.06 74 ALA A N 1
ATOM 602 C CA . ALA A 1 74 ? -32.098 -2.288 25.408 1.00 96.06 74 ALA A CA 1
ATOM 603 C C . ALA A 1 74 ? -30.780 -1.497 25.470 1.00 96.06 74 ALA A C 1
ATOM 605 O O . ALA A 1 74 ? -30.143 -1.302 24.435 1.00 96.06 74 ALA A O 1
ATOM 606 N N . GLU A 1 75 ? -30.340 -1.065 26.657 1.00 95.12 75 GLU A N 1
ATOM 607 C CA . GLU A 1 75 ? -29.043 -0.394 26.818 1.00 95.12 75 GLU A CA 1
ATOM 608 C C . GLU A 1 75 ? -27.868 -1.342 26.537 1.00 95.12 75 GLU A C 1
ATOM 610 O O . GLU A 1 75 ? -26.982 -0.985 25.762 1.00 95.12 75 GLU A O 1
ATOM 615 N N . ILE A 1 76 ? -27.905 -2.570 27.069 1.00 96.69 76 ILE A N 1
ATOM 616 C CA . ILE A 1 76 ? -26.901 -3.615 26.799 1.00 96.69 76 ILE A CA 1
ATOM 617 C C . ILE A 1 76 ? -26.805 -3.897 25.296 1.00 96.69 76 ILE A C 1
ATOM 619 O O . ILE A 1 76 ? -25.703 -3.966 24.755 1.00 96.69 76 ILE A O 1
ATOM 623 N N . SER A 1 77 ? -27.947 -4.027 24.610 1.00 97.06 77 SER A N 1
ATOM 624 C CA . SER A 1 77 ? -27.983 -4.235 23.158 1.00 97.06 77 SER A CA 1
ATOM 625 C C . SER A 1 77 ? -27.315 -3.080 22.414 1.00 97.06 77 SER A C 1
ATOM 627 O O . SER A 1 77 ? -26.429 -3.315 21.600 1.00 97.06 77 SER A O 1
ATOM 629 N N . LYS A 1 78 ? -27.678 -1.830 22.736 1.00 96.81 78 LYS A N 1
ATOM 630 C CA . LYS A 1 78 ? -27.091 -0.638 22.103 1.00 96.81 78 LYS A CA 1
ATOM 631 C C . LYS A 1 78 ? -25.581 -0.559 22.305 1.00 96.81 78 LYS A C 1
ATOM 633 O O . LYS A 1 78 ? -24.860 -0.195 21.380 1.00 96.81 78 LYS A O 1
ATOM 638 N N . LEU A 1 79 ? -25.107 -0.891 23.503 1.00 96.31 79 LEU A N 1
ATOM 639 C CA . LEU A 1 79 ? -23.686 -0.863 23.828 1.00 96.31 79 LEU A CA 1
ATOM 640 C C . LEU A 1 79 ? -22.916 -1.955 23.063 1.00 96.31 79 LEU A C 1
ATOM 642 O O . LEU A 1 79 ? -21.829 -1.701 22.548 1.00 96.31 79 LEU A O 1
ATOM 646 N N . GLY A 1 80 ? -23.509 -3.147 22.932 1.00 96.81 80 GLY A N 1
ATOM 647 C CA . GLY A 1 80 ? -22.983 -4.224 22.091 1.00 96.81 80 GLY A CA 1
ATOM 648 C C . GLY A 1 80 ? -22.887 -3.823 20.616 1.00 96.81 80 GLY A C 1
ATOM 649 O O . GLY A 1 80 ? -21.837 -4.010 19.998 1.00 96.81 80 GLY A O 1
ATOM 650 N N . ASP A 1 81 ? -23.937 -3.198 20.079 1.00 97.69 81 ASP A N 1
ATOM 651 C CA . ASP A 1 81 ? -23.964 -2.697 18.700 1.00 97.69 81 ASP A CA 1
ATOM 652 C C . ASP A 1 81 ? -22.901 -1.611 18.461 1.00 97.69 81 ASP A C 1
ATOM 654 O O . ASP A 1 81 ? -22.265 -1.571 17.406 1.00 97.69 81 ASP A O 1
ATOM 658 N N . GLU A 1 82 ? -22.672 -0.729 19.439 1.00 96.12 82 GLU A N 1
ATOM 659 C CA . GLU A 1 82 ? -21.645 0.313 19.357 1.00 96.12 82 GLU A CA 1
ATOM 660 C C . GLU A 1 82 ? -20.228 -0.276 19.315 1.00 96.12 82 GLU A C 1
ATOM 662 O O . GLU A 1 82 ? -19.423 0.117 18.464 1.00 96.12 82 GLU A O 1
ATOM 667 N N . ILE A 1 83 ? -19.932 -1.248 20.183 1.00 97.19 83 ILE A N 1
ATOM 668 C CA . ILE A 1 83 ? -18.645 -1.961 20.190 1.00 97.19 83 ILE A CA 1
ATOM 669 C C . ILE A 1 83 ? -18.419 -2.657 18.847 1.00 97.19 83 ILE A C 1
ATOM 671 O O . ILE A 1 83 ? -17.344 -2.540 18.253 1.00 97.19 83 ILE A O 1
ATOM 675 N N . GLU A 1 84 ? -19.433 -3.351 18.335 1.00 97.00 84 GLU A N 1
ATOM 676 C CA . GLU A 1 84 ? -19.334 -4.066 17.066 1.00 97.00 84 GLU A CA 1
ATOM 677 C C . GLU A 1 84 ? -19.142 -3.103 15.887 1.00 97.00 84 GLU A C 1
ATOM 679 O O . GLU A 1 84 ? -18.311 -3.333 15.004 1.00 97.00 84 GLU A O 1
ATOM 684 N N . LYS A 1 85 ? -19.835 -1.961 15.891 1.00 96.81 85 LYS A N 1
ATOM 685 C CA . LYS A 1 85 ? -19.634 -0.900 14.898 1.00 96.81 85 LYS A CA 1
ATOM 686 C C . LYS A 1 85 ? -18.194 -0.377 14.910 1.00 96.81 85 LYS A C 1
ATOM 688 O O . LYS A 1 85 ? -17.597 -0.230 13.842 1.00 96.81 85 LYS A O 1
ATOM 693 N N . LYS A 1 86 ? -17.630 -0.136 16.096 1.00 95.38 86 LYS A N 1
ATOM 694 C CA . LYS A 1 86 ? -16.242 0.318 16.282 1.00 95.38 86 LYS A CA 1
ATOM 695 C C . LYS A 1 86 ? -15.224 -0.704 15.765 1.00 95.38 86 LYS A C 1
ATOM 697 O O . LYS A 1 86 ? -14.315 -0.344 15.018 1.00 95.38 86 LYS A O 1
ATOM 702 N N . ARG A 1 87 ? -15.416 -1.995 16.058 1.00 94.81 87 ARG A N 1
ATOM 703 C CA . ARG A 1 87 ? -14.573 -3.081 15.514 1.00 94.81 87 ARG A CA 1
ATOM 704 C C . ARG A 1 87 ? -14.625 -3.135 13.988 1.00 94.81 87 ARG A C 1
ATOM 706 O O . ARG A 1 87 ? -13.590 -3.218 13.324 1.00 94.81 87 ARG A O 1
ATOM 713 N N . ASN A 1 88 ? -15.824 -3.025 13.423 1.00 96.94 88 ASN A N 1
ATOM 714 C CA . ASN A 1 88 ? -16.020 -3.042 11.977 1.00 96.94 88 ASN A CA 1
ATOM 715 C C . ASN A 1 88 ? -15.394 -1.835 11.267 1.00 96.94 88 ASN A C 1
ATOM 717 O O . ASN A 1 88 ? -14.959 -1.961 10.120 1.00 96.94 88 ASN A O 1
ATOM 721 N N . GLU A 1 89 ? -15.302 -0.683 11.931 1.00 96.00 89 GLU A N 1
ATOM 722 C CA . GLU A 1 89 ? -14.618 0.494 11.395 1.00 96.00 89 GLU A CA 1
ATOM 723 C C . GLU A 1 89 ? -13.118 0.245 11.185 1.00 96.00 89 GLU A C 1
ATOM 725 O O . GLU A 1 89 ? -12.598 0.603 10.129 1.00 96.00 89 GLU A O 1
ATOM 730 N N . VAL A 1 90 ? -12.438 -0.430 12.118 1.00 95.88 90 VAL A N 1
ATOM 731 C CA . VAL A 1 90 ? -11.013 -0.787 11.970 1.00 95.88 90 VAL A CA 1
ATOM 732 C C . VAL A 1 90 ? -10.817 -1.751 10.803 1.00 95.88 90 VAL A C 1
ATOM 734 O O . VAL A 1 90 ? -9.951 -1.533 9.956 1.00 95.88 90 VAL A O 1
ATOM 737 N N . LEU A 1 91 ? -11.666 -2.779 10.700 1.00 96.12 91 LEU A N 1
ATOM 738 C CA . LEU A 1 91 ? -11.617 -3.726 9.582 1.00 96.12 91 LEU A CA 1
ATOM 739 C C . LEU A 1 91 ? -11.876 -3.039 8.237 1.00 96.12 91 LEU A C 1
ATOM 741 O O . LEU A 1 91 ? -11.257 -3.385 7.229 1.00 96.12 91 LEU A O 1
ATOM 745 N N . ARG A 1 92 ? -12.792 -2.064 8.198 1.00 97.56 92 ARG A N 1
ATOM 746 C CA . ARG A 1 92 ? -13.041 -1.255 7.000 1.00 97.56 92 ARG A CA 1
ATOM 747 C C . ARG A 1 92 ? -11.816 -0.415 6.650 1.00 97.56 92 ARG A C 1
ATOM 749 O O . ARG A 1 92 ? -11.365 -0.492 5.513 1.00 97.56 92 ARG A O 1
ATOM 756 N N . PHE A 1 93 ? -11.253 0.301 7.619 1.00 97.38 93 PHE A N 1
ATOM 757 C CA . PHE A 1 93 ? -10.068 1.136 7.428 1.00 97.38 93 PHE A CA 1
ATOM 758 C C . PHE A 1 93 ? -8.870 0.323 6.915 1.00 97.38 93 PHE A C 1
ATOM 760 O O . PHE A 1 93 ? -8.190 0.729 5.977 1.00 97.38 93 PHE A O 1
ATOM 767 N N . GLN A 1 94 ? -8.658 -0.879 7.457 1.00 96.56 94 GLN A N 1
ATOM 768 C CA . GLN A 1 94 ? -7.618 -1.795 6.989 1.00 96.56 94 GLN A CA 1
ATOM 769 C C . GLN A 1 94 ? -7.833 -2.226 5.529 1.00 96.56 94 GLN A C 1
ATOM 771 O O . GLN A 1 94 ? -6.881 -2.256 4.745 1.00 96.56 94 GLN A O 1
ATOM 776 N N . ARG A 1 95 ? -9.074 -2.556 5.143 1.00 97.94 95 ARG A N 1
ATOM 777 C CA . ARG A 1 95 ? -9.404 -2.916 3.753 1.00 97.94 95 ARG A CA 1
ATOM 778 C C . ARG A 1 95 ? -9.198 -1.746 2.796 1.00 97.94 95 ARG A C 1
ATOM 780 O O . ARG A 1 95 ? -8.624 -1.949 1.731 1.00 97.94 95 ARG A O 1
ATOM 787 N N . GLU A 1 96 ? -9.636 -0.550 3.179 1.00 97.50 96 GLU A N 1
ATOM 788 C CA . GLU A 1 96 ? -9.458 0.677 2.395 1.00 97.50 96 GLU A CA 1
ATOM 789 C C . GLU A 1 96 ? -7.969 0.982 2.189 1.00 97.50 96 GLU A C 1
ATOM 791 O O . GLU A 1 96 ? -7.538 1.159 1.052 1.00 97.50 96 GLU A O 1
ATOM 796 N N . ALA A 1 97 ? -7.159 0.919 3.252 1.00 97.50 97 ALA A N 1
ATOM 797 C CA . ALA A 1 97 ? -5.713 1.116 3.166 1.00 97.50 97 ALA A CA 1
ATOM 798 C C . ALA A 1 97 ? -5.039 0.100 2.225 1.00 97.50 97 ALA A C 1
ATOM 800 O O . ALA A 1 97 ? -4.162 0.457 1.437 1.00 97.50 97 ALA A O 1
ATOM 801 N N . TYR A 1 98 ? -5.461 -1.169 2.262 1.00 96.31 98 TYR A N 1
ATOM 802 C CA . TYR A 1 98 ? -4.947 -2.185 1.342 1.00 96.31 98 TYR A CA 1
ATOM 803 C C . TYR A 1 98 ? -5.346 -1.908 -0.114 1.00 96.31 98 TYR A C 1
ATOM 805 O O . TYR A 1 98 ? -4.504 -1.999 -1.008 1.00 96.31 98 TYR A O 1
ATOM 813 N N . GLN A 1 99 ? -6.610 -1.557 -0.365 1.00 97.88 99 GLN A N 1
ATOM 814 C CA . GLN A 1 99 ? -7.099 -1.228 -1.707 1.00 97.88 99 GLN A CA 1
ATOM 815 C C . GLN A 1 99 ? -6.387 -0.004 -2.288 1.00 97.88 99 GLN A C 1
ATOM 817 O O . GLN A 1 99 ? -5.990 -0.024 -3.453 1.00 97.88 99 GLN A O 1
ATOM 822 N N . GLU A 1 100 ? -6.169 1.027 -1.472 1.00 96.62 100 GLU A N 1
ATOM 823 C CA . GLU A 1 100 ? -5.429 2.222 -1.867 1.00 96.62 100 GLU A CA 1
ATOM 824 C C . GLU A 1 100 ? -3.992 1.876 -2.272 1.00 96.62 100 GLU A C 1
ATOM 826 O O . GLU A 1 100 ? -3.543 2.275 -3.346 1.00 96.62 100 GLU A O 1
ATOM 831 N N . LEU A 1 101 ? -3.288 1.065 -1.471 1.00 97.69 101 LEU A N 1
ATOM 832 C CA . LEU A 1 101 ? -1.940 0.601 -1.809 1.00 97.69 101 LEU A CA 1
ATOM 833 C C . LEU A 1 101 ? -1.920 -0.197 -3.119 1.00 97.69 101 LEU A C 1
ATOM 835 O O . LEU A 1 101 ? -1.027 -0.001 -3.939 1.00 97.69 101 LEU A O 1
ATOM 839 N N . GLN A 1 102 ? -2.904 -1.069 -3.356 1.00 97.00 102 GLN A N 1
ATOM 840 C CA . GLN A 1 102 ? -3.000 -1.812 -4.617 1.00 97.00 102 GLN A CA 1
ATOM 841 C C . GLN A 1 102 ? -3.215 -0.884 -5.820 1.00 97.00 102 GLN A C 1
ATOM 843 O O . GLN A 1 102 ? -2.546 -1.049 -6.843 1.00 97.00 102 GLN A O 1
ATOM 848 N N . SER A 1 103 ? -4.107 0.106 -5.694 1.00 97.50 103 SER A N 1
ATOM 849 C CA . SER A 1 103 ? -4.334 1.113 -6.739 1.00 97.50 103 SER A CA 1
ATOM 850 C C . SER A 1 103 ? -3.064 1.907 -7.007 1.00 97.50 103 SER A C 1
ATOM 852 O O . SER A 1 103 ? -2.631 2.022 -8.153 1.00 97.50 103 SER A O 1
ATOM 854 N N . LYS A 1 104 ? -2.403 2.378 -5.945 1.00 96.75 104 LYS A N 1
ATOM 855 C CA . LYS A 1 104 ? -1.202 3.197 -6.072 1.00 96.75 104 LYS A CA 1
ATOM 856 C C . LYS A 1 104 ? -0.049 2.436 -6.708 1.00 96.75 104 LYS A C 1
ATOM 858 O O . LYS A 1 104 ? 0.610 2.977 -7.589 1.00 96.75 104 LYS A O 1
ATOM 863 N N . ASN A 1 105 ? 0.152 1.177 -6.318 1.00 95.44 105 ASN A N 1
ATOM 864 C CA . ASN A 1 105 ? 1.150 0.312 -6.940 1.00 95.44 105 ASN A CA 1
ATOM 865 C C . ASN A 1 105 ? 0.895 0.165 -8.444 1.00 95.44 105 ASN A C 1
ATOM 867 O O . ASN A 1 105 ? 1.815 0.287 -9.249 1.00 95.44 105 ASN A O 1
ATOM 871 N N . ARG A 1 106 ? -0.367 -0.060 -8.834 1.00 96.94 106 ARG A N 1
ATOM 872 C CA . ARG A 1 106 ? -0.749 -0.182 -10.242 1.00 96.94 106 ARG A CA 1
ATOM 873 C C . ARG A 1 106 ? -0.471 1.105 -11.015 1.00 96.94 106 ARG A C 1
ATOM 875 O O . ARG A 1 106 ? 0.213 1.041 -12.029 1.00 96.94 106 ARG A O 1
ATOM 882 N N . GLU A 1 107 ? -0.931 2.252 -10.522 1.00 97.44 107 GLU A N 1
ATOM 883 C CA . GLU A 1 107 ? -0.700 3.563 -11.152 1.00 97.44 107 GLU A CA 1
ATOM 884 C C . GLU A 1 107 ? 0.793 3.860 -11.330 1.00 97.44 107 GLU A C 1
ATOM 886 O O . GLU A 1 107 ? 1.240 4.305 -12.388 1.00 97.44 107 GLU A O 1
ATOM 891 N N . MET A 1 108 ? 1.578 3.587 -10.287 1.00 96.31 108 MET A N 1
ATOM 892 C CA . MET A 1 108 ? 3.023 3.762 -10.280 1.00 96.31 108 MET A CA 1
ATOM 893 C C . MET A 1 108 ? 3.700 2.898 -11.351 1.00 96.31 108 MET A C 1
ATOM 895 O O . MET A 1 108 ? 4.469 3.419 -12.163 1.00 96.31 108 MET A O 1
ATOM 899 N N . VAL A 1 109 ? 3.376 1.603 -11.402 1.00 95.00 109 VAL A N 1
ATOM 900 C CA . VAL A 1 109 ? 3.901 0.661 -12.403 1.00 95.00 109 VAL A CA 1
ATOM 901 C C . VAL A 1 109 ? 3.468 1.051 -13.817 1.00 95.00 109 VAL A C 1
ATOM 903 O O . VAL A 1 109 ? 4.312 1.121 -14.710 1.00 95.00 109 VAL A O 1
ATOM 906 N N . GLU A 1 110 ? 2.187 1.356 -14.031 1.00 97.00 110 GLU A N 1
ATOM 907 C CA . GLU A 1 110 ? 1.652 1.785 -15.330 1.00 97.00 110 GLU A CA 1
ATOM 908 C C . GLU A 1 110 ? 2.349 3.051 -15.834 1.00 97.00 110 GLU A C 1
ATOM 910 O O . GLU A 1 110 ? 2.713 3.140 -17.008 1.00 97.00 110 GLU A O 1
ATOM 915 N N . SER A 1 111 ? 2.616 4.006 -14.940 1.00 97.38 111 SER A N 1
ATOM 916 C CA . SER A 1 111 ? 3.384 5.207 -15.260 1.00 97.38 111 SER A CA 1
ATOM 917 C C . SER A 1 111 ? 4.808 4.871 -15.719 1.00 97.38 111 SER A C 1
ATOM 919 O O . SER A 1 111 ? 5.257 5.420 -16.727 1.00 97.38 111 SER A O 1
ATOM 921 N N . ARG A 1 112 ? 5.504 3.936 -15.053 1.00 96.88 112 ARG A N 1
ATOM 922 C CA . ARG A 1 112 ? 6.843 3.491 -15.484 1.00 96.88 112 ARG A CA 1
ATOM 923 C C . ARG A 1 112 ? 6.798 2.787 -16.846 1.00 96.88 112 ARG A C 1
ATOM 925 O O . ARG A 1 112 ? 7.633 3.065 -17.703 1.00 96.88 112 ARG A O 1
ATOM 932 N N . VAL A 1 113 ? 5.810 1.917 -17.076 1.00 96.38 113 VAL A N 1
ATOM 933 C CA . VAL A 1 113 ? 5.610 1.226 -18.366 1.00 96.38 113 VAL A CA 1
ATOM 934 C C . VAL A 1 113 ? 5.331 2.221 -19.493 1.00 96.38 113 VAL A C 1
ATOM 936 O O . VAL A 1 113 ? 5.865 2.075 -20.593 1.00 96.38 113 VAL A O 1
ATOM 939 N N . LYS A 1 114 ? 4.535 3.261 -19.229 1.00 97.75 114 LYS A N 1
ATOM 940 C CA . LYS A 1 114 ? 4.260 4.320 -20.203 1.00 97.75 114 LYS A CA 1
ATOM 941 C C . LYS A 1 114 ? 5.537 5.057 -20.613 1.00 97.75 114 LYS A C 1
ATOM 943 O O . LYS A 1 114 ? 5.763 5.221 -21.808 1.00 97.75 114 LYS A O 1
ATOM 948 N N . GLU A 1 115 ? 6.392 5.422 -19.657 1.00 97.38 115 GLU A N 1
ATOM 949 C CA . GLU A 1 115 ? 7.688 6.062 -19.944 1.00 97.38 115 GLU A CA 1
ATOM 950 C C . GLU A 1 115 ? 8.586 5.169 -20.822 1.00 97.38 115 GLU A C 1
ATOM 952 O O . GLU A 1 115 ? 9.179 5.645 -21.792 1.00 97.38 115 GLU A O 1
ATOM 957 N N . ILE A 1 116 ? 8.628 3.859 -20.549 1.00 97.31 116 ILE A N 1
ATOM 958 C CA . ILE A 1 116 ? 9.356 2.880 -21.376 1.00 97.31 116 ILE A CA 1
ATOM 959 C C . ILE A 1 116 ? 8.800 2.851 -22.808 1.00 97.31 116 ILE A C 1
ATOM 961 O O . ILE A 1 116 ? 9.556 2.970 -23.776 1.00 97.31 116 ILE A O 1
ATOM 965 N N . ASN A 1 117 ? 7.479 2.743 -22.956 1.00 97.06 117 ASN A N 1
ATOM 966 C CA . ASN A 1 117 ? 6.820 2.687 -24.261 1.00 97.06 117 ASN A CA 1
ATOM 967 C C . ASN A 1 117 ? 7.027 3.968 -25.079 1.00 97.06 117 ASN A C 1
ATOM 969 O O . ASN A 1 117 ? 7.217 3.898 -26.293 1.00 97.06 117 ASN A O 1
ATOM 973 N N . GLU A 1 118 ? 7.027 5.137 -24.438 1.00 97.75 118 GLU A N 1
ATOM 974 C CA . GLU A 1 118 ? 7.303 6.416 -25.098 1.00 97.75 118 GLU A CA 1
ATOM 975 C C . GLU A 1 118 ? 8.729 6.476 -25.664 1.00 97.75 118 GLU A C 1
ATOM 977 O O . GLU A 1 118 ? 8.930 6.974 -26.777 1.00 97.75 118 GLU A O 1
ATOM 982 N N . VAL A 1 119 ? 9.714 5.928 -24.945 1.00 97.88 119 VAL A N 1
ATOM 983 C CA . VAL A 1 119 ? 11.096 5.808 -25.438 1.00 97.88 119 VAL A CA 1
ATOM 984 C C . VAL A 1 119 ? 11.179 4.832 -26.611 1.00 97.88 119 VAL A C 1
ATOM 986 O O . VAL A 1 119 ? 11.753 5.178 -27.644 1.00 97.88 119 VAL A O 1
ATOM 989 N N . ILE A 1 120 ? 10.560 3.654 -26.503 1.00 97.56 120 ILE A N 1
ATOM 990 C CA . ILE A 1 120 ? 10.527 2.661 -27.590 1.00 97.56 120 ILE A CA 1
ATOM 991 C C . ILE A 1 120 ? 9.887 3.255 -28.851 1.00 97.56 120 ILE A C 1
ATOM 993 O O . ILE A 1 120 ? 10.442 3.138 -29.944 1.00 97.56 120 ILE A O 1
ATOM 997 N N . ALA A 1 121 ? 8.750 3.940 -28.709 1.00 97.38 121 ALA A N 1
ATOM 998 C CA . ALA A 1 121 ? 8.053 4.575 -29.824 1.00 97.38 121 ALA A CA 1
ATOM 999 C C . ALA A 1 121 ? 8.896 5.674 -30.487 1.00 97.38 121 ALA A C 1
ATOM 1001 O O . ALA A 1 121 ? 8.850 5.836 -31.708 1.00 97.38 121 ALA A O 1
ATOM 1002 N N . ARG A 1 122 ? 9.681 6.420 -29.701 1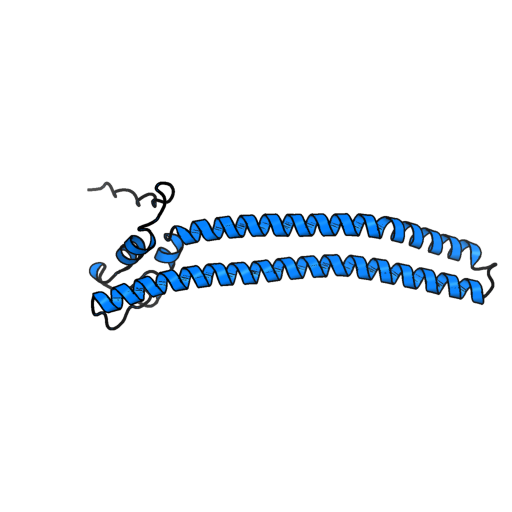.00 97.69 122 ARG A N 1
ATOM 1003 C CA . ARG A 1 122 ? 10.611 7.431 -30.217 1.00 97.69 122 ARG A CA 1
ATOM 1004 C C . ARG A 1 122 ? 11.718 6.796 -31.055 1.00 97.69 122 ARG A C 1
ATOM 1006 O O . ARG A 1 122 ? 11.880 7.196 -32.204 1.00 97.69 122 ARG A O 1
ATOM 1013 N N . ILE A 1 123 ? 12.388 5.763 -30.535 1.00 96.69 123 ILE A N 1
ATOM 1014 C CA . ILE A 1 123 ? 13.412 5.005 -31.279 1.00 96.69 123 ILE A CA 1
ATOM 1015 C C . ILE A 1 123 ? 12.811 4.428 -32.566 1.00 96.69 123 ILE A C 1
ATOM 1017 O O . ILE A 1 123 ? 13.409 4.538 -33.634 1.00 96.69 123 ILE A O 1
ATOM 1021 N N . GLY A 1 124 ? 11.606 3.853 -32.477 1.00 96.81 124 GLY A N 1
ATOM 1022 C CA . GLY A 1 124 ? 10.860 3.322 -33.618 1.00 96.81 124 GLY A CA 1
ATOM 1023 C C . GLY A 1 124 ? 10.700 4.332 -34.749 1.00 96.81 124 GLY A C 1
ATOM 1024 O O . GLY A 1 124 ? 11.018 4.029 -35.897 1.00 96.81 124 GLY A O 1
ATOM 1025 N N . LYS A 1 125 ? 10.270 5.554 -34.415 1.00 97.06 125 LYS A N 1
ATOM 1026 C CA . LYS A 1 125 ? 10.104 6.649 -35.380 1.00 97.06 125 LYS A CA 1
ATOM 1027 C C . LYS A 1 125 ? 11.437 7.146 -35.936 1.00 97.06 125 LYS A C 1
ATOM 1029 O O . LYS A 1 125 ? 11.552 7.309 -37.145 1.00 97.06 125 LYS A O 1
ATOM 1034 N N . GLU A 1 126 ? 12.430 7.370 -35.077 1.00 96.50 126 GLU A N 1
ATOM 1035 C CA . GLU A 1 126 ? 13.740 7.910 -35.472 1.00 96.50 126 GLU A CA 1
ATOM 1036 C C . GLU A 1 126 ? 14.516 6.956 -36.388 1.00 96.50 126 GLU A C 1
ATOM 1038 O O . GLU A 1 126 ? 15.181 7.402 -37.321 1.00 96.50 126 GLU A O 1
ATOM 1043 N N . LYS A 1 127 ? 14.405 5.643 -36.158 1.00 95.88 127 LYS A N 1
ATOM 1044 C CA . LYS A 1 127 ? 15.098 4.610 -36.944 1.00 95.88 127 LYS A CA 1
ATOM 1045 C C . LYS A 1 127 ? 14.255 3.995 -38.060 1.00 95.88 127 LYS A C 1
ATOM 1047 O O . LYS A 1 127 ? 14.747 3.133 -38.782 1.00 95.88 127 LYS A O 1
ATOM 1052 N N . GLY A 1 128 ? 13.002 4.423 -38.213 1.00 96.31 128 GLY A N 1
ATOM 1053 C CA . GLY A 1 128 ? 12.111 3.944 -39.272 1.00 96.31 128 GLY A CA 1
ATOM 1054 C C . GLY A 1 128 ? 11.655 2.491 -39.103 1.00 96.31 128 GLY A C 1
ATOM 1055 O O . GLY A 1 128 ? 11.399 1.811 -40.095 1.00 96.31 128 GLY A O 1
ATOM 1056 N N . TYR A 1 129 ? 11.548 1.994 -37.869 1.00 96.31 129 TYR A N 1
ATOM 1057 C CA . TYR A 1 129 ? 11.031 0.650 -37.618 1.00 96.31 129 TYR A CA 1
ATOM 1058 C C . TYR A 1 129 ? 9.515 0.600 -37.812 1.00 96.31 129 TYR A C 1
ATOM 1060 O O . TYR A 1 129 ? 8.766 1.359 -37.200 1.00 96.31 129 TYR A O 1
ATOM 1068 N N . THR A 1 130 ? 9.050 -0.352 -38.621 1.00 94.62 130 THR A N 1
ATOM 1069 C CA . THR A 1 130 ? 7.615 -0.597 -38.835 1.00 94.62 130 THR A CA 1
ATOM 1070 C C . THR A 1 130 ? 6.957 -1.276 -37.634 1.00 94.62 130 THR A C 1
ATOM 1072 O O . THR A 1 130 ? 5.789 -1.033 -37.350 1.00 94.62 130 THR A O 1
ATOM 1075 N N . VAL A 1 131 ? 7.698 -2.132 -36.923 1.00 95.69 131 VAL A N 1
ATOM 1076 C CA . VAL A 1 131 ? 7.204 -2.853 -35.748 1.00 95.69 131 VAL A CA 1
ATOM 1077 C C . VAL A 1 131 ? 8.337 -3.108 -34.758 1.00 95.69 131 VAL A C 1
ATOM 1079 O O . VAL A 1 131 ? 9.456 -3.447 -35.143 1.00 95.69 131 VAL A O 1
ATOM 1082 N N . ILE A 1 132 ? 8.032 -2.969 -33.469 1.00 96.31 132 ILE A N 1
ATOM 1083 C CA . ILE A 1 132 ? 8.883 -3.413 -32.366 1.00 96.31 132 ILE A CA 1
ATOM 1084 C C . ILE A 1 132 ? 8.048 -4.390 -31.540 1.00 96.31 132 ILE A C 1
ATOM 1086 O O . ILE A 1 132 ? 6.929 -4.074 -31.149 1.00 96.31 132 ILE A O 1
ATOM 1090 N N . ILE A 1 133 ? 8.582 -5.589 -31.320 1.00 95.56 133 ILE A N 1
ATOM 1091 C CA . ILE A 1 133 ? 7.886 -6.692 -30.648 1.00 95.56 133 ILE A CA 1
ATOM 1092 C C . ILE A 1 133 ? 8.627 -7.032 -29.355 1.00 95.56 133 ILE A C 1
ATOM 1094 O O . ILE A 1 133 ? 9.860 -6.946 -29.302 1.00 95.56 133 ILE A O 1
ATOM 1098 N N . HIS A 1 134 ? 7.868 -7.431 -28.335 1.00 94.19 134 HIS A N 1
ATOM 1099 C CA . HIS A 1 134 ? 8.398 -7.996 -27.097 1.00 94.19 134 HIS A CA 1
ATOM 1100 C C . HIS A 1 134 ? 9.256 -9.229 -27.400 1.00 94.19 134 HIS A C 1
ATOM 1102 O O . HIS A 1 134 ? 8.859 -10.088 -28.192 1.00 94.19 134 HIS A O 1
ATOM 1108 N N . LYS A 1 135 ? 10.428 -9.324 -26.772 1.00 94.50 135 LYS A N 1
ATOM 1109 C CA . LYS A 1 135 ? 11.376 -10.422 -26.998 1.00 94.50 135 LYS A CA 1
ATOM 1110 C C . LYS A 1 135 ? 10.779 -11.780 -26.619 1.00 94.50 135 LYS A C 1
ATOM 1112 O O . LYS A 1 135 ? 11.044 -12.764 -27.296 1.00 94.50 135 LYS A O 1
ATOM 1117 N N . GLU A 1 136 ? 9.904 -11.819 -25.617 1.00 92.00 136 GLU A N 1
ATOM 1118 C CA . GLU A 1 136 ? 9.223 -13.025 -25.130 1.00 92.00 136 GLU A CA 1
ATOM 1119 C C . GLU A 1 136 ? 8.258 -13.639 -26.154 1.00 92.00 136 GLU A C 1
ATOM 1121 O O . GLU A 1 136 ? 7.950 -14.826 -26.076 1.00 92.00 136 GLU A O 1
ATOM 1126 N N . ALA A 1 137 ? 7.785 -12.851 -27.124 1.00 93.44 137 ALA A N 1
ATOM 1127 C CA . ALA A 1 137 ? 6.915 -13.325 -28.200 1.00 93.44 137 ALA A CA 1
ATOM 1128 C C . ALA A 1 137 ? 7.698 -13.846 -29.421 1.00 93.44 137 ALA A C 1
ATOM 1130 O O . ALA A 1 137 ? 7.093 -14.263 -30.410 1.00 93.44 137 ALA A O 1
ATOM 1131 N N . VAL A 1 138 ? 9.034 -13.797 -29.388 1.00 93.94 138 VAL A N 1
ATOM 1132 C CA . VAL A 1 138 ? 9.900 -14.099 -30.530 1.00 93.94 138 VAL A CA 1
ATOM 1133 C C . VAL A 1 138 ? 10.771 -15.314 -30.223 1.00 93.94 138 VAL A C 1
ATOM 1135 O O . VAL A 1 138 ? 11.553 -15.310 -29.281 1.00 93.94 138 VAL A O 1
ATOM 1138 N N . LEU A 1 139 ? 10.665 -16.359 -31.052 1.00 95.12 139 LEU A N 1
ATOM 1139 C CA . LEU A 1 139 ? 11.454 -17.591 -30.897 1.00 95.12 139 LEU A CA 1
ATOM 1140 C C . LEU A 1 139 ? 12.942 -17.392 -31.218 1.00 95.12 139 LEU A C 1
ATOM 1142 O O . LEU A 1 139 ? 13.799 -18.033 -30.617 1.00 95.12 139 LEU A O 1
ATOM 1146 N N . TYR A 1 140 ? 13.245 -16.527 -32.187 1.00 94.00 140 TYR A N 1
ATOM 1147 C CA . TYR A 1 140 ? 14.606 -16.206 -32.601 1.00 94.00 140 TYR A CA 1
ATOM 1148 C C . TYR A 1 140 ? 14.676 -14.795 -33.186 1.00 94.00 140 TYR A C 1
ATOM 1150 O O . TYR A 1 140 ? 13.856 -14.409 -34.021 1.00 94.00 140 TYR A O 1
ATOM 1158 N N . SER A 1 141 ? 15.697 -14.047 -32.785 1.00 94.12 141 SER 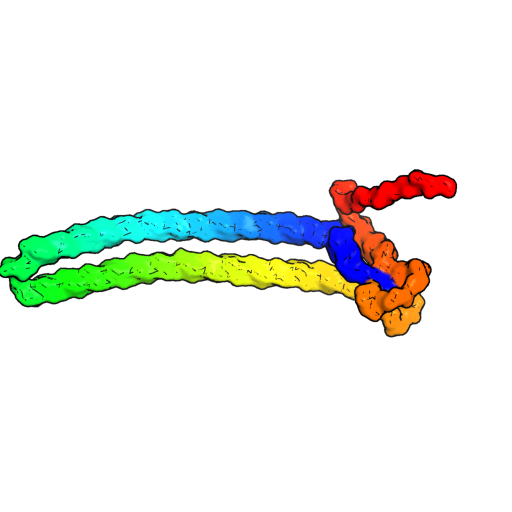A N 1
ATOM 1159 C CA . SER A 1 141 ? 16.097 -12.782 -33.393 1.00 94.12 141 SER A CA 1
ATOM 1160 C C . SER A 1 141 ? 17.614 -12.672 -33.343 1.00 94.12 141 SER A C 1
ATOM 1162 O O . SER A 1 141 ? 18.232 -13.160 -32.401 1.00 94.12 141 SER A O 1
ATOM 1164 N N . LEU A 1 142 ? 18.211 -11.985 -34.314 1.00 94.38 142 LEU A N 1
ATOM 1165 C CA . LEU A 1 142 ? 19.613 -11.581 -34.214 1.00 94.38 142 LEU A CA 1
ATOM 1166 C C . LEU A 1 142 ? 19.795 -10.609 -33.041 1.00 94.38 142 LEU A C 1
ATOM 1168 O O . LEU A 1 142 ? 18.935 -9.754 -32.829 1.00 94.38 142 LEU A O 1
ATOM 1172 N N . ASP A 1 143 ? 20.934 -10.671 -32.349 1.00 90.69 143 ASP A N 1
ATOM 1173 C CA . ASP A 1 143 ? 21.259 -9.727 -31.265 1.00 90.69 143 ASP A CA 1
ATOM 1174 C C . ASP A 1 143 ? 21.259 -8.274 -31.760 1.00 90.69 143 ASP A C 1
ATOM 1176 O O . ASP A 1 143 ? 20.786 -7.376 -31.076 1.00 90.69 143 ASP A O 1
ATOM 1180 N N . ALA A 1 144 ? 21.691 -8.046 -33.005 1.00 92.12 144 ALA A N 1
ATOM 1181 C CA . ALA A 1 144 ? 21.657 -6.730 -33.645 1.00 92.12 144 ALA A CA 1
ATOM 1182 C C . ALA A 1 144 ? 20.234 -6.166 -33.844 1.00 92.12 144 ALA A C 1
ATOM 1184 O O . ALA A 1 144 ? 20.077 -4.973 -34.087 1.00 92.12 144 ALA A O 1
ATOM 1185 N N . ALA A 1 145 ? 19.199 -7.010 -33.769 1.00 93.25 145 ALA A N 1
ATOM 1186 C CA . ALA A 1 145 ? 17.802 -6.592 -33.835 1.00 93.25 145 ALA A CA 1
ATOM 1187 C C . ALA A 1 145 ? 17.206 -6.299 -32.445 1.00 93.25 145 ALA A C 1
ATOM 1189 O O . ALA A 1 145 ? 16.024 -5.948 -32.355 1.00 93.25 145 ALA A O 1
ATOM 1190 N N . ASP A 1 146 ? 17.973 -6.471 -31.366 1.00 95.88 146 ASP A N 1
ATOM 1191 C CA . ASP A 1 146 ? 17.562 -6.178 -29.997 1.00 95.88 146 ASP A CA 1
ATOM 1192 C C . ASP A 1 146 ? 17.869 -4.716 -29.634 1.00 95.88 146 ASP A C 1
ATOM 1194 O O . ASP A 1 146 ? 19.004 -4.257 -29.717 1.00 95.88 146 ASP A O 1
ATOM 1198 N N . LEU A 1 147 ? 16.837 -3.969 -29.239 1.00 96.81 147 LEU A N 1
ATOM 1199 C CA . LEU A 1 147 ? 16.937 -2.551 -28.880 1.00 96.81 147 LEU A CA 1
ATOM 1200 C C . LEU A 1 147 ? 17.007 -2.331 -27.360 1.00 96.81 147 LEU A C 1
ATOM 1202 O O . LEU A 1 147 ? 17.011 -1.186 -26.914 1.00 96.81 147 LEU A O 1
ATOM 1206 N N . THR A 1 148 ? 17.046 -3.399 -26.556 1.00 97.38 148 THR A N 1
ATOM 1207 C CA . THR A 1 148 ? 16.974 -3.344 -25.083 1.00 97.38 148 THR A CA 1
ATOM 1208 C C . THR A 1 148 ? 18.012 -2.394 -24.480 1.00 97.38 148 THR A C 1
ATOM 1210 O O . THR A 1 148 ? 17.656 -1.503 -23.707 1.00 97.38 148 THR A O 1
ATOM 1213 N N . ASP A 1 149 ? 19.282 -2.524 -24.871 1.00 96.50 149 ASP A N 1
ATOM 1214 C CA . ASP A 1 149 ? 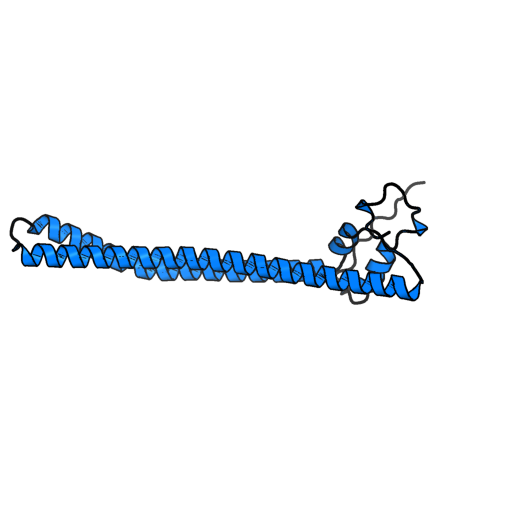20.366 -1.689 -24.335 1.00 96.50 149 ASP A CA 1
ATOM 1215 C C . ASP A 1 149 ? 20.232 -0.219 -24.748 1.00 96.50 149 ASP A C 1
ATOM 1217 O O . ASP A 1 149 ? 20.536 0.690 -23.974 1.00 96.50 149 ASP A O 1
ATOM 1221 N N . GLU A 1 150 ? 19.741 0.039 -25.961 1.00 96.06 150 GLU A N 1
ATOM 1222 C CA . GLU A 1 150 ? 19.502 1.397 -26.447 1.00 96.06 150 GLU A CA 1
ATOM 1223 C C . GLU A 1 150 ? 18.357 2.073 -25.687 1.00 96.06 150 GLU A C 1
ATOM 1225 O O . GLU A 1 150 ? 18.494 3.217 -25.247 1.00 96.06 150 GLU A O 1
ATOM 1230 N N . VAL A 1 151 ? 17.257 1.346 -25.475 1.00 97.19 151 VAL A N 1
ATOM 1231 C CA . VAL A 1 151 ? 16.120 1.800 -24.665 1.00 97.19 151 VAL A CA 1
ATOM 1232 C C . VAL A 1 151 ? 16.588 2.134 -23.248 1.00 97.19 151 VAL A C 1
ATOM 1234 O O . VAL A 1 151 ? 16.316 3.230 -22.752 1.00 97.19 151 VAL A O 1
ATOM 1237 N N . LEU A 1 152 ? 17.355 1.238 -22.619 1.00 97.06 152 LEU A N 1
ATOM 1238 C CA . LEU A 1 152 ? 17.905 1.452 -21.280 1.00 97.06 152 LEU A CA 1
ATOM 1239 C C . LEU A 1 152 ? 18.842 2.655 -21.215 1.00 97.06 152 LEU A C 1
ATOM 1241 O O . LEU A 1 152 ? 18.765 3.434 -20.267 1.00 97.06 152 LEU A O 1
ATOM 1245 N N . LYS A 1 153 ? 19.693 2.852 -22.224 1.00 96.25 153 LYS A N 1
ATOM 1246 C CA . LYS A 1 153 ? 20.601 4.003 -22.283 1.00 96.25 153 LYS A CA 1
ATOM 1247 C C . LYS A 1 153 ? 19.847 5.333 -22.308 1.00 96.25 153 LYS A C 1
ATOM 1249 O O . LYS A 1 153 ? 20.297 6.294 -21.687 1.00 96.25 153 LYS A O 1
ATOM 1254 N N . ILE A 1 154 ? 18.714 5.402 -23.009 1.00 95.62 154 ILE A N 1
ATOM 1255 C CA . ILE A 1 154 ? 17.881 6.611 -23.051 1.00 95.62 154 ILE A CA 1
ATOM 1256 C C . ILE A 1 154 ? 17.135 6.798 -21.727 1.00 95.62 154 ILE A C 1
ATOM 1258 O O . ILE A 1 154 ? 17.174 7.890 -21.163 1.00 95.62 154 ILE A O 1
ATOM 1262 N N . LEU A 1 155 ? 16.497 5.744 -21.212 1.00 95.81 155 LEU A N 1
ATOM 1263 C CA . LEU A 1 155 ? 15.734 5.792 -19.960 1.00 95.81 155 LEU A CA 1
ATOM 1264 C C . LEU A 1 155 ? 16.602 6.166 -18.754 1.00 95.81 155 LEU A C 1
ATOM 1266 O O . LEU A 1 155 ? 16.182 6.954 -17.911 1.00 95.81 155 LEU A O 1
ATOM 1270 N N . ASN A 1 156 ? 17.821 5.631 -18.691 1.00 95.81 156 ASN A N 1
ATOM 1271 C CA . ASN A 1 156 ? 18.758 5.843 -17.590 1.00 95.81 156 ASN A CA 1
ATOM 1272 C C . ASN A 1 156 ? 19.707 7.030 -17.818 1.00 95.81 156 ASN A C 1
ATOM 1274 O O . ASN A 1 156 ? 20.652 7.205 -17.054 1.00 95.81 156 ASN A O 1
ATOM 1278 N N . LYS A 1 157 ? 19.479 7.869 -18.838 1.00 93.75 157 LYS A N 1
ATOM 1279 C CA . LYS A 1 157 ? 20.354 9.017 -19.138 1.00 93.75 157 LYS A CA 1
ATOM 1280 C C . LYS A 1 157 ? 20.477 10.001 -17.967 1.00 93.75 157 LYS A C 1
ATOM 1282 O O . LYS A 1 157 ? 21.521 10.622 -17.799 1.00 93.75 157 LYS A O 1
ATOM 1287 N N . GLU A 1 158 ? 19.416 10.136 -17.179 1.00 88.69 158 GLU A N 1
ATOM 1288 C CA . GLU A 1 158 ? 19.341 11.013 -16.003 1.00 88.69 158 GLU A CA 1
ATOM 1289 C C . GLU A 1 158 ? 19.507 10.246 -14.684 1.00 88.69 158 GLU A C 1
ATOM 1291 O O . GLU A 1 158 ? 19.255 10.794 -13.611 1.00 88.69 158 GLU A O 1
ATOM 1296 N N . ALA A 1 159 ? 19.922 8.975 -14.742 1.00 87.50 159 ALA A N 1
ATOM 1297 C CA . ALA A 1 159 ? 20.112 8.178 -13.543 1.00 87.50 159 ALA A CA 1
ATOM 1298 C C . ALA A 1 159 ? 21.178 8.826 -12.636 1.00 87.50 159 ALA A C 1
ATOM 1300 O O . ALA A 1 159 ? 22.242 9.238 -13.117 1.00 87.50 159 ALA A O 1
ATOM 1301 N N . PRO A 1 160 ? 20.940 8.914 -11.316 1.00 84.06 160 PRO A N 1
ATOM 1302 C CA . PRO A 1 160 ? 21.968 9.368 -10.391 1.00 84.06 160 PRO A CA 1
ATOM 1303 C C . PRO A 1 160 ? 23.160 8.402 -10.422 1.00 84.06 160 PRO A C 1
ATOM 1305 O O . PRO A 1 160 ? 22.989 7.203 -10.632 1.00 84.06 160 PRO A O 1
ATOM 1308 N N . LYS A 1 161 ? 24.378 8.890 -10.138 1.00 69.94 161 LYS A N 1
ATOM 1309 C CA . LYS A 1 161 ? 25.600 8.050 -10.102 1.00 69.94 161 LYS A CA 1
ATOM 1310 C C . LYS A 1 161 ? 25.494 6.840 -9.158 1.00 69.94 161 LYS A C 1
ATOM 1312 O O . LYS A 1 161 ? 26.230 5.876 -9.308 1.00 69.94 161 LYS A O 1
ATOM 1317 N N . SER A 1 162 ? 24.587 6.878 -8.181 1.00 64.25 162 SER A N 1
ATOM 1318 C CA . SER A 1 162 ? 24.291 5.770 -7.262 1.00 64.25 162 SER A CA 1
ATOM 1319 C C . SER A 1 162 ? 23.360 4.694 -7.841 1.00 64.25 162 SER A C 1
ATOM 1321 O O . SER A 1 162 ? 23.155 3.670 -7.192 1.00 64.25 162 SER A O 1
ATOM 1323 N N . ALA A 1 163 ? 22.789 4.920 -9.027 1.00 60.09 163 ALA A N 1
ATOM 1324 C CA . ALA A 1 163 ? 21.851 4.036 -9.713 1.00 60.09 163 ALA A CA 1
ATOM 1325 C C . ALA A 1 163 ? 22.431 3.400 -10.988 1.00 60.09 163 ALA A C 1
ATOM 1327 O O . ALA A 1 163 ? 21.691 2.763 -11.738 1.00 60.09 163 ALA A O 1
ATOM 1328 N N . GLU A 1 164 ? 23.740 3.540 -11.238 1.00 48.41 164 GLU A N 1
ATOM 1329 C CA . GLU A 1 164 ? 24.396 2.795 -12.311 1.00 48.41 164 GLU A CA 1
ATOM 1330 C C . GLU A 1 164 ? 24.187 1.285 -12.097 1.00 48.41 164 GLU A C 1
ATOM 1332 O O . GLU A 1 164 ? 24.438 0.769 -10.998 1.00 48.41 164 GLU A O 1
ATOM 1337 N N . PRO A 1 165 ? 23.734 0.546 -13.125 1.00 44.47 165 PRO A N 1
ATOM 1338 C CA . PRO A 1 165 ? 23.697 -0.901 -13.051 1.00 44.47 165 PRO A CA 1
ATOM 1339 C C . PRO A 1 165 ? 25.120 -1.382 -12.782 1.00 44.47 165 PRO A C 1
ATOM 1341 O O . PRO A 1 165 ? 26.049 -0.986 -13.488 1.00 44.47 165 PRO A O 1
ATOM 1344 N N . LYS A 1 166 ? 25.305 -2.269 -11.796 1.00 39.88 166 LYS A N 1
ATOM 1345 C CA . LYS A 1 166 ? 26.520 -3.087 -11.736 1.00 39.88 166 LYS A CA 1
ATOM 1346 C C . LYS A 1 166 ? 26.605 -3.816 -13.072 1.00 39.88 166 LYS A C 1
ATOM 1348 O O . LYS A 1 166 ? 25.858 -4.769 -13.290 1.00 39.88 166 LYS A O 1
ATOM 1353 N N . ALA A 1 167 ? 27.447 -3.310 -13.973 1.00 36.78 167 ALA A N 1
ATOM 1354 C CA . ALA A 1 167 ? 27.697 -3.910 -15.268 1.00 36.78 167 ALA A CA 1
ATOM 1355 C C . ALA A 1 167 ? 27.925 -5.407 -15.047 1.00 36.78 167 ALA A C 1
ATOM 1357 O O . ALA A 1 167 ? 28.742 -5.795 -14.203 1.00 36.78 167 ALA A O 1
ATOM 1358 N N . LYS A 1 168 ? 27.143 -6.243 -15.745 1.00 39.88 168 LYS A N 1
ATOM 1359 C CA . LYS A 1 168 ? 27.402 -7.681 -15.828 1.00 39.88 168 LYS A CA 1
ATOM 1360 C C . LYS A 1 168 ? 28.891 -7.837 -16.113 1.00 39.88 168 LYS A C 1
ATOM 1362 O O . LYS A 1 168 ? 29.388 -7.250 -17.071 1.00 39.88 168 LYS A O 1
ATOM 1367 N N . GLY A 1 169 ? 29.572 -8.549 -15.217 1.00 35.91 169 GLY A N 1
ATOM 1368 C CA . GLY A 1 169 ? 31.016 -8.687 -15.231 1.00 35.91 169 GLY A CA 1
ATOM 1369 C C . GLY A 1 169 ? 31.523 -9.020 -16.624 1.00 35.91 169 GLY A C 1
ATOM 1370 O O . GLY A 1 169 ? 30.952 -9.868 -17.312 1.00 35.91 169 GLY A O 1
ATOM 1371 N N . GLU A 1 170 ? 32.602 -8.341 -17.009 1.00 36.19 170 GLU A N 1
ATOM 1372 C CA . GLU A 1 170 ? 33.494 -8.789 -18.065 1.00 36.19 170 GLU A CA 1
ATOM 1373 C C . GLU A 1 170 ? 33.662 -10.305 -17.943 1.00 36.19 170 GLU A C 1
ATOM 1375 O O . GLU A 1 170 ? 34.235 -10.820 -16.976 1.00 36.19 170 GLU A O 1
ATOM 1380 N N . SER A 1 171 ? 33.113 -11.028 -18.918 1.00 37.00 171 SER A N 1
ATOM 1381 C CA . SER A 1 171 ? 33.355 -12.451 -19.070 1.00 37.00 171 SER A CA 1
ATOM 1382 C C . SER A 1 171 ? 34.817 -12.613 -19.475 1.00 37.00 171 SER A C 1
ATOM 1384 O O . SER A 1 171 ? 35.187 -12.606 -20.646 1.00 37.00 171 SER A O 1
ATOM 1386 N N . LYS A 1 172 ? 35.681 -12.702 -18.465 1.00 41.41 172 LYS A N 1
ATOM 1387 C CA . LYS A 1 172 ? 37.029 -13.241 -18.589 1.00 41.41 172 LYS A CA 1
ATOM 1388 C C . LYS A 1 172 ? 36.906 -14.713 -18.987 1.00 41.41 172 LYS A C 1
ATOM 1390 O O . LYS A 1 172 ? 36.580 -15.535 -18.131 1.00 41.41 172 LYS A O 1
ATOM 1395 N N . LYS A 1 173 ? 37.204 -15.018 -20.254 1.00 39.78 173 LYS A N 1
ATOM 1396 C CA . LYS A 1 173 ? 37.746 -16.275 -20.835 1.00 39.78 173 LYS A CA 1
ATOM 1397 C C . LYS A 1 173 ? 37.276 -16.347 -22.294 1.00 39.78 173 LYS A C 1
ATOM 1399 O O . LYS A 1 173 ? 36.093 -16.179 -22.533 1.00 39.78 173 LYS A O 1
ATOM 1404 N N . ARG A 1 174 ? 38.086 -16.668 -23.292 1.00 36.34 174 ARG A N 1
ATOM 1405 C CA . ARG A 1 174 ? 39.511 -16.972 -23.417 1.00 36.34 174 ARG A CA 1
ATOM 1406 C C . ARG A 1 174 ? 39.795 -17.001 -24.916 1.00 36.34 174 ARG A C 1
ATOM 1408 O O . ARG A 1 174 ? 38.842 -17.336 -25.652 1.00 36.34 174 ARG A O 1
#

Radius of gyration: 30.43 Å; chains: 1; bounding box: 80×29×81 Å

Foldseek 3Di:
DEALVLLLVLQLVNVVLVVVLVVLLVVLVVVLVVLVVVLVVVLVVLVVVLVVLVVVLVVCVVPDDPVVSVVSVVVSVVSVVVSVVSVVVSVVSVVVSVVVSVVSSVVSSVVSSVLLVVLVVVCCVVVVPPDDDHPVVDPDDDPVSYCHVVSNCVSCVVPDPVSPPPPPDDPDDD

Sequence (174 aa):
VVDMNGVFSAYYKVAETQKEFDSLRKERQASVEKKADEMQNEIQPLQDKLDKQQSDLKEKEKVLSKEKTEEMKAEISKLGDEIEKKRNEVLRFQREAYQELQSKNREMVESRVKEINEVIARIGKEKGYTVIIHKEAVLYSLDAADLTDEVLKILNKEAPKSAEPKAKGESKKR

InterPro domains:
  IPR005632 Chaperone protein Skp [PF03938] (1-155)
  IPR005632 Chaperone protein Skp [PTHR35089] (2-157)
  IPR005632 Chaperone protein Skp [SM00935] (2-156)
  IPR024930 Skp domain superfamily [G3DSA:3.30.910.20] (1-155)
  IPR024930 Skp domain superfamily [SSF111384] (1-156)

pLDDT: mean 91.39, std 14.23, range [35.91, 97.94]

Secondary structure (DSSP, 8-state):
-B-HHHHHHH-HHHHHHHHHHHHHHHHHHHHHHHHHHHHHHHHHHHHHHHHHHHHHHHHHTTTS-HHHHHHHHHHHHHHHHHHHHHHHHHHHHHHHHHHHHHHHHHHHHHHHHHHHHHHHHHHHHHHT-S---BGGG-S---GGG--HHHHHHHHTTT--GGG-----------